Protein AF-A0A2V7HX71-F1 (afdb_monomer)

Mean predicted aligned error: 3.27 Å

Seq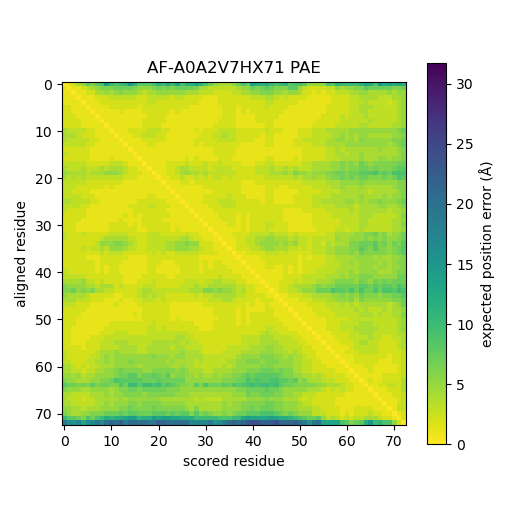uence (73 aa):
PRGHTAFAYVDAGAVRFGAERRTVHAPSLVVFGEGDLVQAEAGDEGGRFLLAAARPLHEPIARYGPFVMNTRA

Structure (mmCIF, N/CA/C/O backbone):
data_AF-A0A2V7HX71-F1
#
_entry.id   AF-A0A2V7HX71-F1
#
loop_
_atom_site.group_PDB
_atom_site.id
_atom_site.type_symbol
_atom_site.label_atom_id
_atom_site.label_alt_id
_atom_site.label_comp_id
_atom_site.label_asym_id
_atom_site.label_entity_id
_atom_site.label_seq_id
_atom_site.pdbx_PDB_ins_code
_atom_site.Cartn_x
_atom_site.Cartn_y
_atom_site.Cartn_z
_atom_site.occupancy
_atom_site.B_iso_or_equiv
_atom_site.auth_seq_id
_atom_site.auth_comp_id
_atom_site.auth_asym_id
_atom_site.auth_atom_id
_atom_site.pdbx_PDB_model_num
ATOM 1 N N . PRO A 1 1 ? -10.109 -7.427 -4.106 1.00 87.19 1 PRO A N 1
ATOM 2 C CA . PRO A 1 1 ? -11.560 -7.657 -4.324 1.00 87.19 1 PRO A CA 1
ATOM 3 C C . PRO A 1 1 ? -12.322 -6.330 -4.267 1.00 87.19 1 PRO A C 1
ATOM 5 O O . PRO A 1 1 ? -11.789 -5.379 -3.700 1.00 87.19 1 PRO A O 1
ATOM 8 N N . ARG A 1 2 ? -13.536 -6.260 -4.832 1.00 91.56 2 ARG A N 1
ATOM 9 C CA . ARG A 1 2 ? -14.344 -5.028 -4.808 1.00 91.56 2 ARG A CA 1
ATOM 10 C C . ARG A 1 2 ? -14.562 -4.524 -3.374 1.00 91.56 2 ARG A C 1
ATOM 12 O O . ARG A 1 2 ? -14.720 -5.330 -2.453 1.00 91.56 2 ARG A O 1
ATOM 19 N N . GLY A 1 3 ? -14.516 -3.203 -3.194 1.00 93.50 3 GLY A N 1
ATOM 20 C CA . GLY A 1 3 ? -14.704 -2.530 -1.903 1.00 93.50 3 GLY A CA 1
ATOM 21 C C . GLY A 1 3 ? -13.590 -2.746 -0.870 1.00 93.50 3 GLY A C 1
ATOM 22 O O . GLY A 1 3 ? -13.797 -2.465 0.306 1.00 93.50 3 GLY A O 1
ATOM 23 N N . HIS A 1 4 ? -12.431 -3.290 -1.257 1.00 97.31 4 HIS A N 1
ATOM 24 C CA . HIS A 1 4 ? -11.270 -3.382 -0.367 1.00 97.31 4 HIS A CA 1
ATOM 25 C C . HIS A 1 4 ? -10.443 -2.098 -0.436 1.00 97.31 4 HIS A C 1
ATOM 27 O O . HIS A 1 4 ? -10.163 -1.610 -1.527 1.00 97.31 4 HIS A O 1
ATOM 33 N N . THR A 1 5 ? -9.952 -1.617 0.708 1.00 97.56 5 THR A N 1
ATOM 34 C CA . THR A 1 5 ? -8.826 -0.676 0.707 1.00 97.56 5 THR A CA 1
ATOM 35 C C . THR A 1 5 ? -7.591 -1.425 0.221 1.00 97.56 5 THR A C 1
ATOM 37 O O . THR A 1 5 ? -7.279 -2.493 0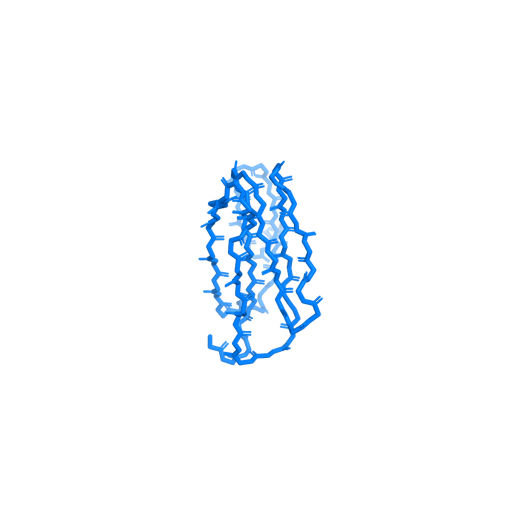.752 1.00 97.56 5 THR A O 1
ATOM 40 N N . ALA A 1 6 ? -6.889 -0.870 -0.766 1.00 98.12 6 ALA A N 1
ATOM 41 C CA . ALA A 1 6 ? -5.674 -1.450 -1.322 1.00 98.12 6 ALA A CA 1
ATOM 42 C C . ALA A 1 6 ? -4.533 -0.428 -1.363 1.00 98.12 6 ALA A C 1
ATOM 44 O O . ALA A 1 6 ? -4.739 0.745 -1.687 1.00 98.12 6 ALA A O 1
ATOM 45 N N . PHE A 1 7 ? -3.319 -0.887 -1.071 1.00 98.25 7 PHE A N 1
ATOM 46 C CA . PHE A 1 7 ? -2.106 -0.087 -1.205 1.00 98.25 7 PHE A CA 1
ATOM 47 C C . PHE A 1 7 ? -0.911 -0.951 -1.610 1.00 98.25 7 PHE A C 1
ATOM 49 O O . PHE A 1 7 ? -0.873 -2.152 -1.329 1.00 98.25 7 PHE A O 1
ATOM 56 N N . ALA A 1 8 ? 0.084 -0.322 -2.232 1.00 98.50 8 ALA A N 1
ATOM 57 C CA . ALA A 1 8 ? 1.397 -0.911 -2.457 1.00 98.50 8 ALA A CA 1
ATOM 58 C C . ALA A 1 8 ? 2.474 -0.139 -1.689 1.00 98.50 8 ALA A C 1
ATOM 60 O O . ALA A 1 8 ? 2.439 1.089 -1.631 1.00 98.50 8 ALA A O 1
ATOM 61 N N . TYR A 1 9 ? 3.441 -0.848 -1.114 1.00 98.69 9 TYR A N 1
ATOM 62 C CA . TYR A 1 9 ? 4.647 -0.252 -0.544 1.00 98.69 9 TYR A CA 1
ATOM 63 C C . TYR A 1 9 ? 5.852 -0.672 -1.379 1.00 98.69 9 TYR A C 1
ATOM 65 O O . TYR A 1 9 ? 6.214 -1.848 -1.383 1.00 98.69 9 TYR A O 1
ATOM 73 N N . VAL A 1 10 ? 6.434 0.276 -2.114 1.00 98.62 10 VAL A N 1
ATOM 74 C CA . VAL A 1 10 ? 7.617 0.057 -2.956 1.00 98.62 10 VAL A CA 1
ATOM 75 C C . VAL A 1 10 ? 8.852 0.191 -2.076 1.00 98.62 10 VAL A C 1
ATOM 77 O O . VAL A 1 10 ? 9.090 1.271 -1.534 1.00 98.62 10 VAL A O 1
ATOM 80 N N . ASP A 1 11 ? 9.618 -0.887 -1.924 1.00 98.06 11 ASP A N 1
ATOM 81 C CA . ASP A 1 11 ? 10.784 -0.937 -1.033 1.00 98.06 11 ASP A CA 1
ATOM 82 C C . ASP A 1 11 ? 12.124 -0.889 -1.786 1.00 98.06 11 ASP A C 1
ATOM 84 O O . ASP A 1 11 ? 13.132 -0.502 -1.196 1.00 98.06 11 ASP A O 1
ATOM 88 N N . ALA A 1 12 ? 12.142 -1.217 -3.085 1.00 98.12 12 ALA A N 1
ATOM 89 C CA . ALA A 1 12 ? 13.319 -1.087 -3.943 1.00 98.12 12 ALA A CA 1
ATOM 90 C C . ALA A 1 12 ? 12.960 -0.794 -5.412 1.00 98.12 12 ALA A C 1
ATOM 92 O O . ALA A 1 12 ? 11.929 -1.238 -5.918 1.00 98.12 12 ALA A O 1
ATOM 93 N N . GLY A 1 13 ? 13.853 -0.086 -6.111 1.00 98.06 13 GLY A N 1
ATOM 94 C CA . GLY A 1 13 ? 13.736 0.203 -7.543 1.00 98.06 13 GLY A CA 1
ATOM 95 C C . GLY A 1 13 ? 12.581 1.146 -7.891 1.00 98.06 13 GLY A C 1
ATOM 96 O O . GLY A 1 13 ? 12.255 2.062 -7.127 1.00 98.06 13 GLY A O 1
ATOM 97 N N . ALA A 1 14 ? 11.981 0.933 -9.063 1.00 98.38 14 ALA A N 1
ATOM 98 C CA . ALA A 1 14 ? 10.846 1.711 -9.548 1.00 98.38 14 ALA A CA 1
ATOM 99 C C . ALA A 1 14 ? 9.746 0.805 -10.113 1.00 98.38 14 ALA A C 1
ATOM 101 O O . ALA A 1 14 ? 10.023 -0.227 -10.724 1.00 98.38 14 ALA A O 1
ATOM 102 N N . VAL A 1 15 ? 8.489 1.206 -9.930 1.00 98.69 15 VAL A N 1
ATOM 103 C CA . VAL A 1 15 ? 7.312 0.491 -10.445 1.00 98.69 15 VAL A CA 1
ATOM 104 C C . VAL A 1 15 ? 6.360 1.498 -11.078 1.00 98.69 15 VAL A C 1
ATOM 106 O O . VAL A 1 15 ? 6.105 2.560 -10.510 1.00 98.69 15 VAL A O 1
ATOM 109 N N . ARG A 1 16 ? 5.834 1.179 -12.259 1.00 98.62 16 ARG A N 1
ATOM 110 C CA . ARG A 1 16 ? 4.790 1.954 -12.936 1.00 98.62 16 ARG A CA 1
ATOM 111 C C . ARG A 1 16 ? 3.432 1.368 -12.565 1.00 98.62 16 ARG A C 1
ATOM 113 O O . ARG A 1 16 ? 3.207 0.179 -12.787 1.00 98.62 16 ARG A O 1
ATOM 120 N N . PHE A 1 17 ? 2.538 2.182 -12.008 1.00 98.19 17 PHE A N 1
ATOM 121 C CA . PHE A 1 17 ? 1.205 1.742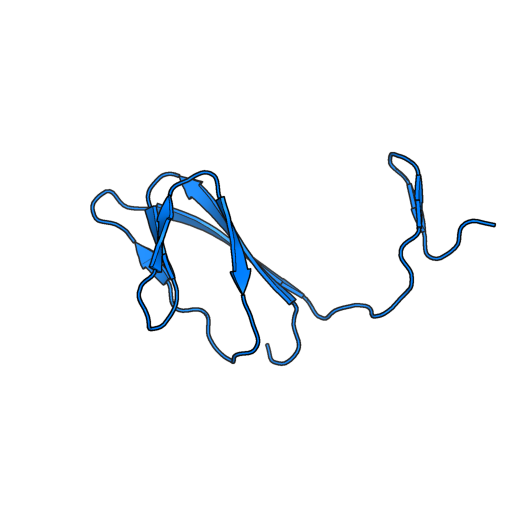 -11.587 1.00 98.19 17 PHE A CA 1
ATOM 122 C C . PHE A 1 17 ? 0.084 2.338 -12.442 1.00 98.19 17 PHE A C 1
ATOM 124 O O . PHE A 1 17 ? 0.140 3.503 -12.847 1.00 98.19 17 PHE A O 1
ATOM 131 N N . GLY A 1 18 ? -0.970 1.540 -12.636 1.00 95.94 18 GLY A N 1
ATOM 132 C CA . GLY A 1 18 ? -2.213 1.947 -13.295 1.00 95.94 18 GLY A CA 1
ATOM 133 C C . GLY A 1 18 ? -2.099 2.138 -14.811 1.00 95.94 18 GLY A C 1
ATOM 134 O O . GLY A 1 18 ? -1.021 2.035 -15.395 1.00 95.94 18 GLY A O 1
ATOM 135 N N . ALA A 1 19 ? -3.231 2.450 -15.448 1.00 92.56 19 ALA A N 1
ATOM 136 C CA . ALA A 1 19 ? -3.320 2.630 -16.900 1.00 92.56 19 ALA A CA 1
ATOM 137 C C . ALA A 1 19 ? -2.459 3.798 -17.415 1.00 92.56 19 ALA A C 1
ATOM 139 O O . ALA A 1 19 ? -1.924 3.741 -18.518 1.00 92.56 19 ALA A O 1
ATOM 140 N N . GLU A 1 20 ? -2.272 4.829 -16.588 1.00 93.25 20 GLU A N 1
ATOM 141 C CA . GLU A 1 20 ? -1.400 5.974 -16.878 1.00 93.25 20 GLU A CA 1
ATOM 142 C C . GLU A 1 20 ? 0.096 5.652 -16.712 1.00 93.25 20 GLU A C 1
ATOM 144 O O . GLU A 1 20 ? 0.940 6.505 -16.980 1.00 93.25 20 GLU A O 1
ATOM 149 N N . ARG A 1 21 ? 0.442 4.431 -16.269 1.00 96.19 21 ARG A N 1
ATOM 150 C CA . ARG A 1 21 ? 1.820 3.959 -16.049 1.00 96.19 21 ARG A CA 1
ATOM 151 C C . ARG A 1 21 ? 2.644 4.938 -15.209 1.00 96.19 21 ARG A C 1
ATOM 153 O O . ARG A 1 21 ? 3.808 5.210 -15.502 1.00 96.19 21 ARG A O 1
ATOM 160 N N . ARG A 1 22 ? 2.048 5.456 -14.133 1.00 97.38 22 ARG A N 1
ATOM 161 C CA . ARG A 1 22 ? 2.702 6.424 -13.249 1.00 97.38 22 ARG A CA 1
ATOM 162 C C . ARG A 1 22 ? 3.891 5.771 -12.551 1.00 97.38 22 ARG A C 1
ATOM 164 O O . ARG A 1 22 ? 3.701 4.868 -11.738 1.00 97.38 22 ARG A O 1
ATOM 171 N N . THR A 1 23 ? 5.098 6.249 -12.841 1.00 98.00 23 THR A N 1
ATOM 172 C CA . THR A 1 23 ? 6.330 5.782 -12.194 1.00 98.00 23 THR A CA 1
ATOM 173 C C . THR A 1 23 ? 6.368 6.196 -10.723 1.00 98.00 23 THR A C 1
ATOM 175 O O . THR A 1 23 ? 6.164 7.364 -10.386 1.00 98.00 23 THR A O 1
ATOM 178 N N . VAL A 1 24 ? 6.666 5.235 -9.852 1.00 98.38 24 VAL A N 1
ATOM 179 C CA . VAL A 1 24 ? 6.861 5.414 -8.412 1.00 98.38 24 VAL A CA 1
ATOM 180 C C . VAL A 1 24 ? 8.206 4.806 -8.022 1.00 98.38 24 VAL A C 1
ATOM 182 O O . VAL A 1 24 ? 8.467 3.641 -8.317 1.00 98.38 24 VAL A O 1
ATOM 185 N N . HIS A 1 25 ? 9.050 5.591 -7.353 1.00 98.38 25 HIS A N 1
ATOM 186 C CA . HIS A 1 25 ? 10.371 5.169 -6.880 1.00 98.38 25 HIS A CA 1
ATOM 187 C C . HIS A 1 25 ? 10.338 4.784 -5.397 1.00 98.38 25 HIS A C 1
ATOM 189 O O . HIS A 1 25 ? 9.601 5.380 -4.605 1.00 98.38 25 HIS A O 1
ATOM 195 N N . ALA A 1 26 ? 11.154 3.8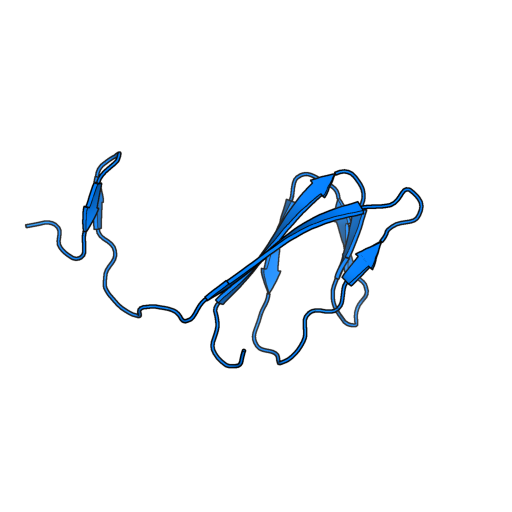03 -5.014 1.00 97.69 26 ALA A N 1
ATOM 196 C CA . ALA A 1 26 ? 11.346 3.441 -3.616 1.00 97.69 26 ALA A CA 1
ATOM 197 C C . ALA A 1 26 ? 12.066 4.549 -2.813 1.00 97.69 26 ALA A C 1
ATOM 199 O O . ALA A 1 26 ? 12.967 5.197 -3.354 1.00 97.69 26 ALA A O 1
ATOM 200 N N . PRO A 1 27 ? 11.753 4.718 -1.514 1.00 98.25 27 PRO A N 1
ATOM 201 C CA . PRO A 1 27 ? 10.626 4.128 -0.792 1.00 98.25 27 PRO A CA 1
ATOM 202 C C . PRO A 1 27 ? 9.342 4.949 -0.990 1.00 98.25 27 PRO A C 1
ATOM 204 O O . PRO A 1 27 ? 9.362 6.170 -0.846 1.00 98.25 27 PRO A O 1
ATOM 207 N N . SER A 1 28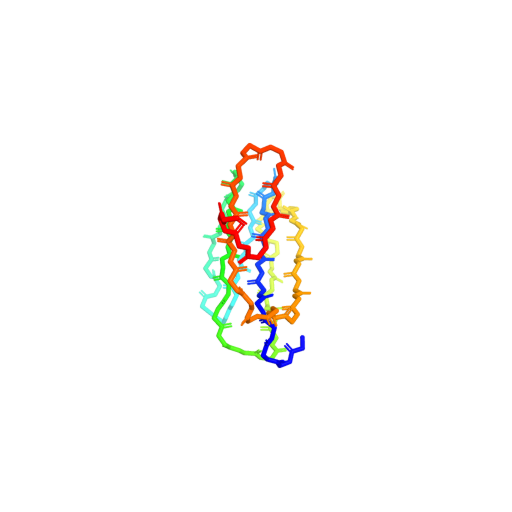 ? 8.211 4.296 -1.270 1.00 98.44 28 SER A N 1
ATOM 208 C CA . SER A 1 28 ? 6.925 4.996 -1.444 1.00 98.44 28 SER A CA 1
ATOM 209 C C . SER A 1 28 ? 5.720 4.141 -1.061 1.00 98.44 28 SER A C 1
ATOM 211 O O . SER A 1 28 ? 5.680 2.945 -1.345 1.00 98.44 28 SER A O 1
ATOM 213 N N . LEU A 1 29 ? 4.701 4.783 -0.479 1.00 98.38 29 LEU A N 1
ATOM 214 C CA . LEU A 1 29 ? 3.370 4.207 -0.283 1.00 98.38 29 LEU A CA 1
ATOM 215 C C . LEU A 1 29 ? 2.432 4.705 -1.388 1.00 98.38 29 LEU A C 1
ATOM 217 O O . LEU A 1 29 ? 2.225 5.908 -1.541 1.00 98.38 29 LEU A O 1
ATOM 221 N N . VAL A 1 30 ? 1.839 3.776 -2.128 1.00 98.12 30 VAL A N 1
ATOM 222 C CA . VAL A 1 30 ? 0.852 4.045 -3.175 1.00 98.12 30 VAL A CA 1
ATOM 223 C C . VAL A 1 30 ? -0.510 3.613 -2.666 1.00 98.12 30 VAL A C 1
ATOM 225 O O . VAL A 1 30 ? -0.718 2.432 -2.403 1.00 98.12 30 VAL A O 1
ATOM 228 N N . VAL A 1 31 ? -1.440 4.555 -2.536 1.00 97.62 31 VAL A N 1
ATOM 229 C CA . VAL A 1 31 ? -2.837 4.265 -2.192 1.00 97.62 31 VAL A CA 1
ATOM 230 C C . VAL A 1 31 ? -3.645 4.217 -3.480 1.00 97.62 31 VAL A C 1
ATOM 232 O O . VAL A 1 31 ? -3.602 5.162 -4.270 1.00 97.62 31 VAL A O 1
ATOM 235 N N . PHE A 1 32 ? -4.362 3.118 -3.700 1.00 97.19 32 PHE A N 1
ATOM 236 C CA . PHE A 1 32 ? -5.204 2.953 -4.880 1.00 97.19 32 PHE A CA 1
ATOM 237 C C . PHE A 1 32 ? -6.623 3.462 -4.612 1.00 97.19 32 PHE A C 1
ATOM 239 O O . PHE A 1 32 ? -7.120 3.387 -3.488 1.00 97.19 32 PHE A O 1
ATOM 246 N N . GLY A 1 33 ? -7.263 3.990 -5.656 1.00 94.75 33 GLY A N 1
ATOM 247 C CA . GLY A 1 33 ? -8.688 4.311 -5.640 1.00 94.75 33 GLY A CA 1
ATOM 248 C C . GLY A 1 33 ? -9.562 3.091 -5.940 1.00 94.75 33 GLY A C 1
ATOM 249 O O . GLY A 1 33 ? -9.086 1.956 -5.974 1.00 94.75 33 GLY A O 1
ATOM 250 N N . GLU A 1 34 ? -10.843 3.346 -6.196 1.00 93.88 34 GLU A N 1
ATOM 251 C CA . GLU A 1 34 ? -11.796 2.316 -6.615 1.00 93.88 34 GLU A CA 1
ATOM 252 C C . GLU A 1 34 ? -11.381 1.659 -7.940 1.00 93.88 34 GLU A C 1
ATOM 254 O O . GLU A 1 34 ? -10.938 2.325 -8.879 1.00 93.88 34 GLU A O 1
ATOM 259 N N . GLY A 1 35 ? -11.554 0.340 -8.025 1.00 93.44 35 GLY A N 1
ATOM 260 C CA . GLY A 1 35 ? -11.225 -0.442 -9.211 1.00 93.44 35 GLY A CA 1
ATOM 261 C C . GLY A 1 35 ? -11.182 -1.944 -8.940 1.00 93.44 35 GLY A C 1
ATOM 262 O O . GLY A 1 35 ? -11.198 -2.398 -7.796 1.00 93.44 35 GLY A O 1
ATOM 263 N N . ASP A 1 36 ? -11.119 -2.722 -10.019 1.00 93.75 36 ASP A N 1
ATOM 264 C CA . ASP A 1 36 ? -11.121 -4.189 -9.952 1.00 93.75 36 ASP A CA 1
ATOM 265 C C . ASP A 1 36 ? -9.717 -4.806 -10.028 1.00 93.75 36 ASP A C 1
ATOM 267 O O . ASP A 1 36 ? -9.520 -5.951 -9.618 1.00 93.75 36 ASP A O 1
ATOM 271 N N . LEU A 1 37 ? -8.73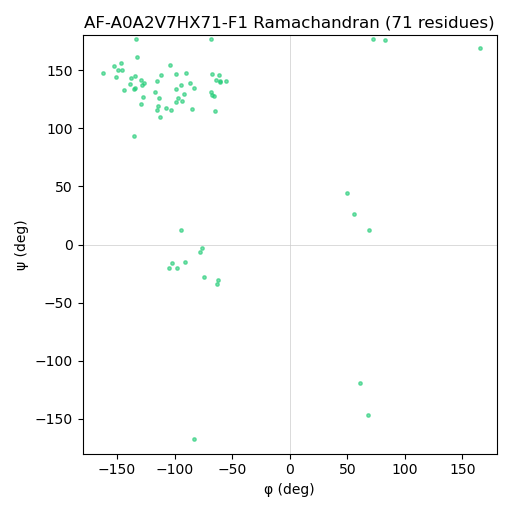9 -4.060 -10.551 1.00 95.19 37 LEU A N 1
ATOM 272 C CA . LEU A 1 37 ? -7.400 -4.550 -10.870 1.00 95.19 37 LEU A CA 1
ATOM 273 C C . LEU A 1 37 ? -6.329 -3.544 -10.446 1.00 95.19 37 LEU A C 1
ATOM 275 O O . LEU A 1 37 ? -6.492 -2.339 -10.623 1.00 95.19 37 LEU A O 1
ATOM 279 N N . VAL A 1 38 ? -5.194 -4.062 -9.974 1.00 96.38 38 VAL A N 1
ATOM 280 C CA . VAL A 1 38 ? -3.951 -3.295 -9.839 1.00 96.38 38 VAL A CA 1
ATOM 281 C C . VAL A 1 38 ? -3.030 -3.701 -10.980 1.00 96.38 38 VAL A C 1
ATOM 283 O O . VAL A 1 38 ? -2.610 -4.853 -11.067 1.00 96.38 38 VAL A O 1
ATOM 286 N N . GLN A 1 39 ? -2.724 -2.752 -11.859 1.00 97.69 39 GLN A N 1
ATOM 287 C CA . GLN A 1 39 ? -1.709 -2.918 -12.894 1.00 97.69 39 GLN A CA 1
ATOM 288 C C . GLN A 1 39 ? -0.373 -2.415 -12.358 1.00 97.69 39 GLN A C 1
ATOM 290 O O . GLN A 1 39 ? -0.302 -1.298 -11.840 1.00 97.69 39 GLN A O 1
ATOM 295 N N . ALA A 1 40 ? 0.662 -3.239 -12.489 1.00 97.94 40 ALA A N 1
ATOM 296 C CA . ALA A 1 40 ? 2.019 -2.921 -12.080 1.00 97.94 40 ALA A CA 1
ATOM 297 C C . ALA A 1 40 ? 3.005 -3.420 -13.138 1.00 97.94 40 ALA A C 1
ATOM 299 O O . ALA A 1 40 ? 2.871 -4.531 -13.651 1.00 97.94 40 ALA A O 1
ATOM 300 N N . GLU A 1 41 ? 4.003 -2.601 -13.434 1.00 98.31 41 GLU A N 1
ATOM 301 C CA . GLU A 1 41 ? 5.082 -2.915 -14.363 1.00 98.31 41 GLU A CA 1
ATOM 302 C C . GLU A 1 41 ? 6.408 -2.487 -13.733 1.00 98.31 41 GLU A C 1
ATOM 304 O O . GLU A 1 41 ? 6.511 -1.390 -13.179 1.00 98.31 41 GLU A O 1
ATOM 309 N N . ALA A 1 42 ? 7.421 -3.350 -13.794 1.00 97.75 42 ALA A N 1
ATOM 310 C CA . ALA A 1 42 ? 8.750 -3.013 -13.303 1.00 97.75 42 ALA A CA 1
ATOM 311 C C . ALA A 1 42 ? 9.364 -1.868 -14.128 1.00 97.75 42 ALA A C 1
ATOM 313 O O . ALA A 1 42 ? 9.188 -1.800 -15.345 1.00 97.75 42 ALA A O 1
ATOM 314 N N . GLY A 1 43 ? 10.082 -0.964 -13.460 1.00 96.56 43 GLY A N 1
ATOM 315 C CA . GLY A 1 43 ? 10.951 0.000 -14.127 1.00 96.56 43 GLY A CA 1
ATOM 316 C C . GLY A 1 43 ? 12.162 -0.678 -14.770 1.00 96.56 43 GLY A C 1
ATOM 317 O O . GLY A 1 43 ? 12.366 -1.882 -14.625 1.00 96.56 43 GLY A O 1
ATOM 318 N N . ASP A 1 44 ? 12.980 0.113 -15.457 1.00 95.62 44 ASP A N 1
ATOM 319 C CA . ASP A 1 44 ? 14.051 -0.403 -16.321 1.00 95.62 44 ASP A CA 1
ATOM 320 C C . ASP A 1 44 ? 15.121 -1.193 -15.535 1.00 95.62 44 ASP A C 1
ATOM 322 O O . ASP A 1 44 ? 15.611 -2.213 -16.007 1.00 95.62 44 ASP A O 1
ATOM 326 N N . GLU A 1 45 ? 15.393 -0.788 -14.290 1.00 95.88 45 GLU A N 1
ATOM 327 C CA . GLU A 1 45 ? 16.302 -1.467 -13.345 1.00 95.88 45 GLU A CA 1
ATOM 328 C C . GLU A 1 45 ? 15.567 -2.433 -12.389 1.00 95.88 45 GLU A C 1
ATOM 330 O O . GLU A 1 45 ? 16.105 -2.880 -11.374 1.00 95.88 45 GLU A O 1
ATOM 335 N N . GLY A 1 46 ? 14.300 -2.740 -12.672 1.00 97.12 46 GLY A N 1
ATOM 336 C CA . GLY A 1 46 ? 13.442 -3.539 -11.806 1.00 97.12 46 GLY A CA 1
ATOM 337 C C . GLY A 1 46 ? 12.773 -2.749 -10.673 1.00 97.12 46 GLY A C 1
ATOM 338 O O . GLY A 1 46 ? 12.983 -1.550 -10.464 1.00 97.12 46 GLY A O 1
ATOM 339 N N . GLY A 1 47 ? 11.927 -3.449 -9.919 1.00 97.62 47 GLY A N 1
ATOM 340 C CA . GLY A 1 47 ? 11.231 -2.904 -8.761 1.00 97.62 47 GLY A CA 1
ATOM 341 C C . GLY A 1 47 ? 10.697 -4.009 -7.860 1.00 97.62 47 GLY A C 1
ATOM 342 O O . GLY A 1 47 ? 10.322 -5.083 -8.334 1.00 97.62 47 GLY A O 1
ATOM 343 N N . ARG A 1 48 ? 10.668 -3.746 -6.553 1.00 98.12 48 ARG A N 1
ATOM 344 C CA . ARG A 1 48 ? 10.097 -4.641 -5.546 1.00 98.12 48 ARG A CA 1
ATOM 345 C C . ARG A 1 48 ? 9.105 -3.871 -4.687 1.00 98.12 48 ARG A C 1
ATOM 347 O O . ARG A 1 48 ? 9.322 -2.712 -4.331 1.00 98.12 48 ARG A O 1
ATOM 354 N N . PHE A 1 49 ? 7.974 -4.511 -4.424 1.00 98.56 49 PHE A N 1
ATOM 355 C CA . PHE A 1 49 ? 6.905 -3.925 -3.638 1.00 98.56 49 PHE A CA 1
ATOM 356 C C . PHE A 1 49 ? 6.079 -4.996 -2.928 1.00 98.56 49 PHE A C 1
ATOM 358 O O . PHE A 1 49 ? 5.972 -6.133 -3.390 1.00 98.56 49 PHE A O 1
ATOM 365 N N . LEU A 1 50 ? 5.468 -4.604 -1.813 1.00 98.56 50 LEU A N 1
ATOM 366 C CA . LEU A 1 50 ? 4.403 -5.348 -1.146 1.00 98.56 50 LEU A CA 1
ATOM 367 C C . LEU A 1 50 ? 3.058 -4.813 -1.632 1.00 98.56 50 LEU A C 1
ATOM 369 O O . LEU A 1 50 ? 2.882 -3.600 -1.702 1.00 98.56 50 LEU A O 1
ATOM 373 N N . LEU A 1 51 ? 2.105 -5.698 -1.917 1.00 98.25 51 LEU A N 1
ATOM 374 C CA . LEU A 1 51 ? 0.717 -5.340 -2.203 1.00 98.25 51 LEU A CA 1
ATOM 375 C C . LEU A 1 51 ? -0.175 -5.881 -1.087 1.00 98.25 51 LEU A C 1
ATOM 377 O O . LEU A 1 51 ? -0.149 -7.077 -0.801 1.00 98.25 51 LEU A O 1
ATOM 381 N N . ALA A 1 52 ? -0.980 -5.011 -0.485 1.00 98.06 52 ALA A N 1
ATOM 382 C CA . ALA A 1 52 ? -1.950 -5.386 0.535 1.00 98.06 52 ALA A CA 1
ATOM 383 C C . ALA A 1 52 ? -3.340 -4.872 0.156 1.00 98.06 52 ALA A C 1
ATOM 385 O O . ALA A 1 52 ? -3.493 -3.746 -0.320 1.00 98.06 52 ALA A O 1
ATOM 386 N N . ALA A 1 53 ? -4.359 -5.700 0.385 1.00 97.88 53 ALA A N 1
ATOM 387 C CA . ALA A 1 53 ? -5.754 -5.330 0.207 1.00 97.88 53 ALA A CA 1
ATOM 388 C C . ALA A 1 53 ? -6.618 -5.999 1.278 1.00 97.88 53 ALA A C 1
ATOM 390 O O . ALA A 1 53 ? -6.497 -7.203 1.506 1.00 97.88 53 ALA A O 1
ATOM 391 N N . ALA A 1 54 ? -7.506 -5.238 1.914 1.00 97.25 54 ALA A N 1
ATOM 392 C CA . ALA A 1 54 ? -8.390 -5.746 2.960 1.00 97.25 54 ALA A CA 1
ATOM 393 C C . ALA A 1 54 ? -9.753 -5.052 2.926 1.00 97.25 54 ALA A C 1
ATOM 395 O O . ALA A 1 54 ? -9.870 -3.889 2.534 1.00 97.25 54 ALA A O 1
ATOM 396 N N . ARG A 1 55 ? -10.794 -5.773 3.348 1.00 97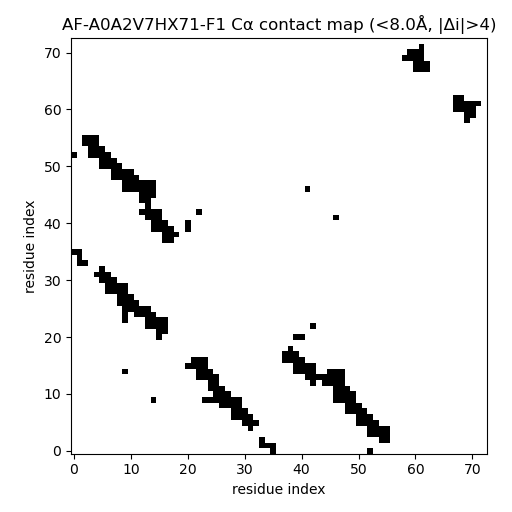.44 55 ARG A N 1
ATOM 397 C CA . ARG A 1 55 ? -12.114 -5.182 3.554 1.00 97.44 55 ARG A CA 1
ATOM 398 C C . ARG A 1 55 ? -12.017 -4.178 4.712 1.00 97.44 55 ARG A C 1
ATOM 400 O O . ARG A 1 55 ? -11.551 -4.576 5.783 1.00 97.44 55 ARG A O 1
ATOM 407 N N . PRO A 1 56 ? -12.456 -2.921 4.541 1.00 96.44 56 PRO A N 1
ATOM 408 C CA . PRO A 1 56 ? -12.503 -1.974 5.644 1.00 96.44 56 PRO A CA 1
ATOM 409 C C . PRO A 1 56 ? -13.428 -2.491 6.753 1.00 96.44 56 PRO A C 1
ATOM 411 O O . PRO A 1 56 ? -14.481 -3.063 6.472 1.00 96.44 56 PRO A O 1
ATOM 414 N N . LEU A 1 57 ? -13.045 -2.285 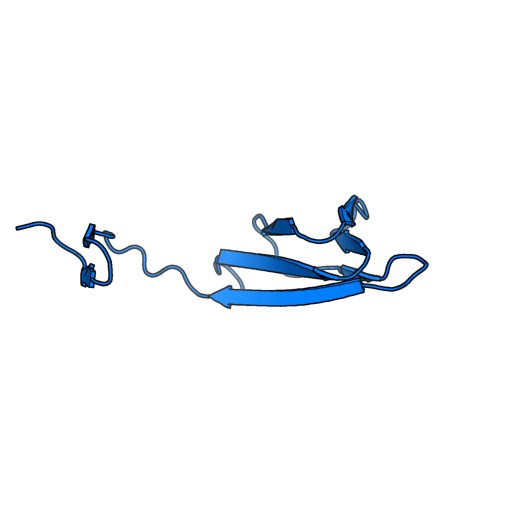8.015 1.00 96.44 57 LEU A N 1
ATOM 415 C CA . LEU A 1 57 ? -13.879 -2.676 9.160 1.00 96.44 57 LEU A CA 1
ATOM 416 C C . LEU A 1 57 ? -15.077 -1.738 9.354 1.00 96.44 57 LEU A C 1
ATOM 418 O O . LEU A 1 57 ? -16.106 -2.164 9.854 1.00 96.44 57 LEU A O 1
ATOM 422 N N . HIS A 1 58 ? -14.947 -0.472 8.942 1.00 95.88 58 HIS A N 1
ATOM 423 C CA . HIS A 1 58 ? -15.939 0.585 9.182 1.00 95.88 58 HIS A CA 1
ATOM 424 C C . HIS A 1 58 ? -16.296 0.795 10.667 1.00 95.88 58 HIS A C 1
ATOM 426 O O . HIS A 1 58 ? -17.363 1.307 10.993 1.00 95.88 58 HIS A O 1
ATOM 432 N N . GLU A 1 59 ? -15.375 0.459 11.569 1.00 97.81 59 GLU A N 1
ATOM 433 C CA . GLU A 1 59 ? -15.497 0.689 13.007 1.00 97.81 59 GLU A CA 1
ATOM 434 C C . GLU A 1 59 ? -14.630 1.883 13.447 1.00 97.81 59 GLU A C 1
ATOM 436 O O . GLU A 1 59 ? -13.626 2.191 12.792 1.00 97.81 59 GLU A O 1
ATOM 441 N N . PRO A 1 60 ? -14.969 2.567 14.557 1.00 96.88 60 PRO A N 1
ATOM 442 C CA . PRO A 1 60 ? -14.126 3.629 15.093 1.00 96.88 60 PRO A CA 1
ATOM 443 C C . PRO A 1 60 ? -12.738 3.109 15.491 1.00 96.88 60 PRO A C 1
ATOM 445 O O . PRO A 1 60 ? -12.606 1.993 15.989 1.00 96.88 60 PRO A O 1
ATOM 448 N N . ILE A 1 61 ? -11.712 3.947 15.319 1.00 96.62 61 ILE A N 1
ATOM 449 C CA . ILE A 1 61 ? -10.325 3.645 15.696 1.00 96.62 61 ILE A CA 1
ATOM 450 C C . ILE A 1 61 ? -9.892 4.604 16.812 1.00 96.62 61 ILE A C 1
ATOM 452 O O . ILE A 1 61 ? -9.791 5.817 16.603 1.00 96.62 61 ILE A O 1
ATOM 456 N N . ALA A 1 62 ? -9.599 4.061 17.993 1.00 97.31 62 ALA A N 1
ATOM 457 C CA . ALA A 1 62 ? -8.982 4.760 19.116 1.00 97.31 62 ALA A CA 1
ATOM 458 C C . ALA A 1 62 ? -7.587 4.171 19.384 1.00 97.31 62 ALA A C 1
ATOM 460 O O . ALA A 1 62 ? -7.448 2.988 19.683 1.00 97.31 62 ALA A O 1
ATOM 461 N N . ARG A 1 63 ? -6.536 4.992 19.268 1.00 96.38 63 ARG A N 1
ATOM 462 C CA . ARG A 1 63 ? -5.138 4.563 19.429 1.00 96.38 63 ARG A CA 1
ATOM 463 C C . ARG A 1 63 ? -4.482 5.257 20.615 1.00 96.38 63 ARG A C 1
ATOM 465 O O . ARG A 1 63 ? -4.502 6.485 20.693 1.00 96.38 63 ARG A O 1
ATOM 472 N N . TYR A 1 64 ? -3.825 4.475 21.466 1.00 95.50 64 TYR A N 1
ATOM 473 C CA . TYR A 1 64 ? -2.973 4.961 22.547 1.00 95.50 64 TYR A CA 1
ATOM 474 C C . TYR A 1 64 ? -1.669 4.151 22.589 1.00 95.50 64 TYR A C 1
ATOM 476 O O . TYR A 1 64 ? -1.593 3.072 23.175 1.00 95.50 64 TYR A O 1
ATOM 484 N N . GLY A 1 65 ? -0.635 4.655 21.905 1.00 94.50 65 GLY A N 1
ATOM 485 C CA . GLY A 1 65 ? 0.664 3.984 21.793 1.00 94.50 65 GLY A CA 1
ATOM 486 C C . GLY A 1 65 ? 0.561 2.605 21.114 1.00 94.50 65 GLY A C 1
ATOM 487 O O . GLY A 1 65 ? 0.163 2.560 19.942 1.00 94.50 65 GLY A O 1
ATOM 488 N N . PRO A 1 66 ? 0.935 1.505 21.805 1.00 96.88 66 PRO A N 1
ATOM 489 C CA . PRO A 1 66 ? 0.839 0.142 21.279 1.00 96.88 66 PRO A CA 1
ATOM 490 C C . PRO A 1 66 ? -0.587 -0.432 21.330 1.00 96.88 66 PRO A C 1
ATOM 492 O O . PRO A 1 66 ? -0.811 -1.525 20.817 1.00 96.88 66 PRO A O 1
ATOM 495 N N . PHE A 1 67 ? -1.547 0.276 21.936 1.00 96.88 67 PHE A N 1
ATOM 496 C CA . PHE A 1 67 ? -2.932 -0.175 22.047 1.00 96.88 67 PHE A CA 1
ATOM 497 C C . PHE A 1 67 ? -3.813 0.464 20.974 1.00 96.88 67 PHE A C 1
ATOM 499 O O . PHE A 1 67 ? -3.777 1.680 20.757 1.00 96.88 67 PHE A O 1
ATOM 506 N N . VAL A 1 68 ? -4.630 -0.367 20.328 1.00 97.06 68 VAL A N 1
ATOM 507 C CA . VAL A 1 68 ? -5.658 0.041 19.368 1.00 97.06 68 VAL A CA 1
ATOM 508 C C . VAL A 1 68 ? -6.967 -0.624 19.778 1.00 97.06 68 VAL A C 1
ATOM 510 O O . VAL A 1 68 ? -7.030 -1.845 19.870 1.00 97.06 68 VAL A O 1
ATOM 513 N N . MET A 1 69 ? -7.982 0.194 20.043 1.00 96.94 69 MET A N 1
ATOM 514 C CA . MET A 1 69 ? -9.320 -0.200 20.492 1.00 96.94 69 MET A CA 1
ATOM 515 C C . MET A 1 69 ? -10.379 0.544 19.667 1.00 96.94 69 MET A C 1
ATOM 517 O O . MET A 1 69 ? -10.054 1.420 18.862 1.00 96.94 69 MET A O 1
ATOM 521 N N . ASN A 1 70 ? -11.657 0.253 19.905 1.00 97.50 70 ASN A N 1
ATOM 522 C CA . ASN A 1 70 ? -12.770 0.952 19.258 1.00 97.50 70 ASN A CA 1
ATOM 523 C C . ASN A 1 70 ? -13.276 2.183 20.045 1.00 97.50 70 ASN A C 1
ATOM 525 O O . ASN A 1 70 ? -13.988 3.016 19.490 1.00 97.50 70 ASN A O 1
ATOM 529 N N . THR A 1 71 ? -12.919 2.336 21.327 1.00 95.12 71 THR A N 1
ATOM 530 C CA . THR A 1 71 ? -13.396 3.421 22.210 1.00 95.12 71 THR A CA 1
ATOM 531 C C . THR A 1 71 ? -12.247 4.086 22.978 1.00 95.12 71 THR A C 1
ATOM 533 O O . THR A 1 71 ? -11.153 3.538 23.077 1.00 95.12 71 THR A O 1
ATOM 536 N N . ARG A 1 72 ? -12.483 5.304 23.497 1.00 89.81 72 ARG A N 1
ATOM 537 C CA . ARG A 1 72 ? -11.514 6.069 24.316 1.00 89.81 72 ARG A CA 1
ATOM 538 C C . ARG A 1 72 ? -11.791 6.031 25.827 1.00 89.81 72 ARG A C 1
ATOM 540 O O . ARG A 1 72 ? -10.931 6.472 26.580 1.00 89.81 72 ARG A O 1
ATOM 547 N N . ALA A 1 73 ? -12.997 5.617 26.216 1.00 81.12 73 ALA A N 1
ATOM 548 C CA . ALA A 1 73 ? -13.546 5.702 27.570 1.00 81.12 73 ALA A CA 1
ATOM 549 C C . ALA A 1 73 ? -13.476 4.354 28.286 1.00 81.12 73 ALA A C 1
ATOM 551 O O . ALA A 1 73 ? -13.646 3.331 27.578 1.00 81.12 73 ALA A O 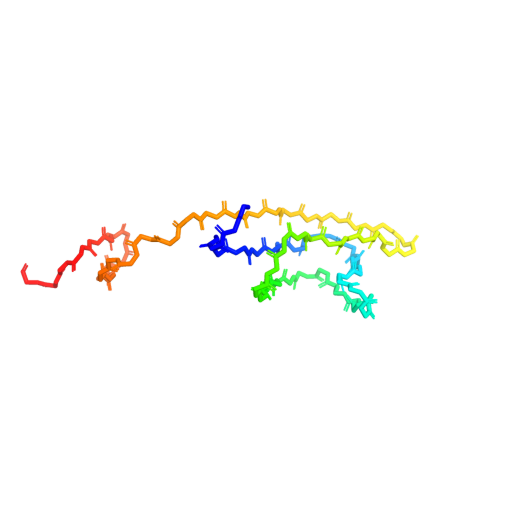1
#

Foldseek 3Di:
DFQKWKKKAWAAAWKQWDPVRNIDHPGDIGTDDGDDDIDIDADPVGTDMDIDIDHDPPAAWDDDPVDIDRDDD

pLDDT: mean 96.5, std 2.79, range [81.12, 98.69]

Solvent-accessible surface area (backbone atoms only — not comparable to full-atom values): 4558 Å² total; per-residue (Å²): 107,81,83,37,55,37,37,35,41,29,72,38,51,24,36,23,40,49,95,82,48,47,76,44,56,46,78,38,80,46,79,61,79,94,65,91,75,85,49,75,41,67,34,98,88,33,49,43,67,50,79,49,71,45,71,70,82,90,65,61,83,29,76,61,89,98,42,76,44,66,61,91,125

Nearest PDB structures (foldseek):
  7te5-assembly1_A  TM=8.406E-01  e=7.026E-03  Yersinia pestis CO92
  2p17-assembly1_A  TM=8.428E-01  e=1.013E-01  Geobacillus kaustophilus HTA426
  6d0g-assembly1_A  TM=7.838E-01  e=1.745E-01  Acinetobacter baumannii
  3ebr-assembly1_A  TM=6.778E-01  e=1.111E+00  Cupriavidus pinatubonensis JMP134
  2pyt-assembly1_B  TM=6.173E-01  e=1.459E+00  Salmonella enterica subsp. enterica serovar Typhimurium str. LT2

Secondary structure (DSSP, 8-state):
-TT-EEEEEEEEEEEEETTTTEEEESSEEEE--S-S---EEEEEEEEEEEEEEE----S--EEETTEEES---

Radius of gyration: 15.58 Å; Cα contacts (8 Å, |Δi|>4): 135; chains: 1; bounding box: 32×14×44 Å